Protein AF-A0A950SD90-F1 (afdb_monomer_lite)

Foldseek 3Di:
DPFDQLDWWAAPVRWIWTWTWDQDPVRWIWIWIDTPVDIDTDDTHPDHDPCPVVSSVVSVVVLVPGPGSPPVPPCDDDD

pLDDT: mean 79.07, std 16.63, range [36.38, 93.38]

Structure (mmCIF, N/CA/C/O backbone):
data_AF-A0A950SD90-F1
#
_entry.id   AF-A0A950SD90-F1
#
loop_
_atom_site.group_PDB
_atom_site.id
_atom_site.type_symbol
_atom_site.label_atom_id
_atom_site.label_alt_id
_atom_site.label_comp_id
_atom_site.label_asym_id
_atom_site.label_entity_id
_atom_site.label_seq_id
_atom_site.pdbx_PDB_ins_code
_atom_site.Cartn_x
_atom_site.Cartn_y
_atom_site.Cartn_z
_atom_site.occupancy
_atom_site.B_iso_or_equiv
_atom_site.auth_seq_id
_atom_site.auth_comp_id
_atom_site.auth_asym_id
_atom_site.auth_atom_id
_atom_site.pdbx_PDB_model_num
ATOM 1 N N . MET A 1 1 ? -15.303 -8.231 -0.531 1.00 49.47 1 MET A N 1
ATOM 2 C CA . MET A 1 1 ? -15.383 -6.950 -1.265 1.00 49.47 1 MET A CA 1
ATOM 3 C C . MET A 1 1 ? -14.043 -6.741 -1.951 1.00 49.47 1 MET A C 1
ATOM 5 O O . MET A 1 1 ? -13.041 -6.963 -1.280 1.00 49.47 1 MET A O 1
ATOM 9 N N . PRO A 1 2 ? -13.987 -6.423 -3.254 1.00 54.62 2 PRO A N 1
ATOM 10 C CA . PRO A 1 2 ? -12.721 -6.076 -3.891 1.00 54.62 2 PRO A CA 1
ATOM 11 C C . PRO A 1 2 ? -12.197 -4.784 -3.254 1.00 54.62 2 PRO A C 1
ATOM 13 O O . PRO A 1 2 ? -12.930 -3.799 -3.172 1.00 54.62 2 PRO A O 1
ATOM 16 N N . ASN A 1 3 ? -10.966 -4.806 -2.743 1.00 65.38 3 ASN A N 1
ATOM 17 C CA . ASN A 1 3 ? -10.333 -3.597 -2.222 1.00 65.38 3 ASN A CA 1
ATOM 18 C C . ASN A 1 3 ? -10.031 -2.688 -3.419 1.00 65.38 3 ASN A C 1
ATOM 20 O O . ASN A 1 3 ? -9.344 -3.145 -4.338 1.00 65.38 3 ASN A O 1
ATOM 24 N N . PRO A 1 4 ? -10.550 -1.452 -3.459 1.00 74.38 4 PRO A N 1
ATOM 25 C CA . PRO A 1 4 ? -10.285 -0.564 -4.576 1.00 74.38 4 PRO A CA 1
ATOM 26 C C . PRO A 1 4 ? -8.788 -0.244 -4.620 1.00 74.38 4 PRO A C 1
ATOM 28 O O . PRO A 1 4 ? -8.203 0.219 -3.637 1.00 74.38 4 PRO A O 1
ATOM 31 N N . VAL A 1 5 ? -8.170 -0.513 -5.770 1.00 84.00 5 VAL A N 1
ATOM 32 C CA . VAL A 1 5 ? -6.828 -0.016 -6.082 1.00 84.00 5 VAL A CA 1
ATOM 33 C C . VAL A 1 5 ? -6.946 1.489 -6.268 1.00 84.00 5 VAL A C 1
ATOM 35 O O . VAL A 1 5 ? -7.702 1.948 -7.123 1.00 84.00 5 VAL A O 1
ATOM 38 N N . ILE A 1 6 ? -6.233 2.248 -5.440 1.00 88.06 6 ILE A N 1
ATOM 39 C CA . ILE A 1 6 ? -6.253 3.714 -5.467 1.00 88.06 6 ILE A CA 1
ATOM 40 C C . ILE A 1 6 ? -5.251 4.236 -6.491 1.00 88.06 6 ILE A C 1
ATOM 42 O O . ILE A 1 6 ? -5.539 5.183 -7.219 1.00 88.06 6 ILE A O 1
ATOM 46 N N . ALA A 1 7 ? -4.081 3.607 -6.555 1.00 85.62 7 ALA A N 1
ATOM 47 C CA . ALA A 1 7 ? -3.005 3.989 -7.450 1.00 85.62 7 ALA A CA 1
ATOM 48 C C . ALA A 1 7 ? -2.131 2.776 -7.777 1.00 85.62 7 ALA A C 1
ATOM 50 O O . ALA A 1 7 ? -2.151 1.769 -7.072 1.00 85.62 7 ALA A O 1
ATOM 51 N N . HIS A 1 8 ? -1.365 2.875 -8.857 1.00 88.94 8 HIS A N 1
ATOM 52 C CA . HIS A 1 8 ? -0.368 1.880 -9.226 1.00 88.94 8 HIS A CA 1
ATOM 53 C C . HIS A 1 8 ? 0.892 2.577 -9.728 1.00 88.94 8 HIS A C 1
ATOM 55 O O . HIS A 1 8 ? 0.816 3.667 -10.298 1.00 88.94 8 HIS A O 1
ATOM 61 N N . TYR A 1 9 ? 2.038 1.932 -9.554 1.00 88.38 9 TYR A N 1
ATOM 62 C CA . TYR A 1 9 ? 3.302 2.370 -10.136 1.00 88.38 9 TYR A CA 1
ATOM 63 C C . TYR A 1 9 ? 4.145 1.175 -10.569 1.00 88.38 9 TYR A C 1
ATOM 65 O O . TYR A 1 9 ? 3.812 0.018 -10.298 1.00 88.38 9 TYR A O 1
ATOM 73 N N . GLN A 1 10 ? 5.217 1.463 -11.301 1.00 88.44 10 GLN A N 1
ATOM 74 C CA . GLN A 1 10 ? 6.252 0.490 -11.615 1.00 88.44 10 GLN A CA 1
ATOM 75 C C . GLN A 1 10 ? 7.540 0.927 -10.936 1.00 88.44 10 GLN A C 1
ATOM 77 O O . GLN A 1 10 ? 7.912 2.097 -11.022 1.00 88.44 10 GLN A O 1
ATOM 82 N N . ASP A 1 11 ? 8.194 0.004 -10.244 1.00 84.62 11 ASP A N 1
ATOM 83 C CA . ASP A 1 11 ? 9.508 0.272 -9.674 1.00 84.62 11 ASP A CA 1
ATOM 84 C C . ASP A 1 11 ? 10.593 0.301 -10.770 1.00 84.62 11 ASP A C 1
ATOM 86 O O . ASP A 1 11 ? 10.348 0.010 -11.946 1.00 84.62 11 ASP A O 1
ATOM 90 N N . ALA A 1 12 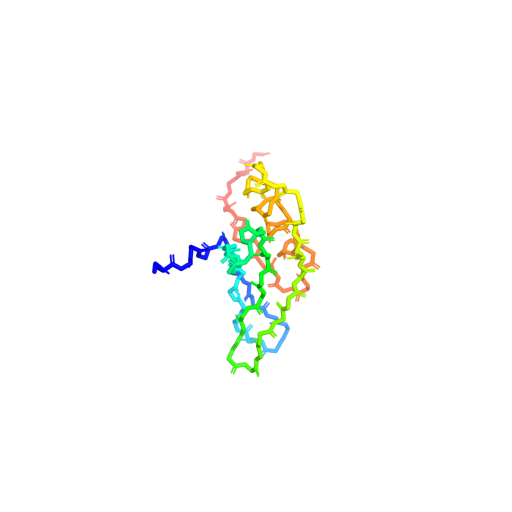? 11.825 0.641 -10.389 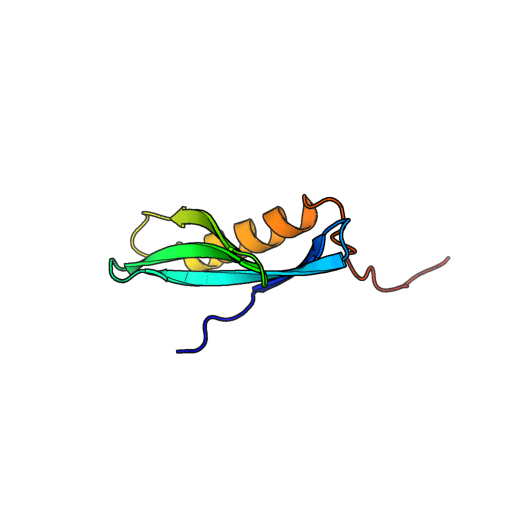1.00 84.12 12 ALA A N 1
ATOM 91 C CA . ALA A 1 12 ? 12.963 0.668 -11.311 1.00 84.12 12 ALA A CA 1
ATOM 92 C C . ALA A 1 12 ? 13.302 -0.705 -11.932 1.00 84.12 12 ALA A C 1
ATOM 94 O O . ALA A 1 12 ? 13.985 -0.760 -12.954 1.00 84.12 12 ALA A O 1
ATOM 95 N N . SER A 1 13 ? 12.815 -1.801 -11.343 1.00 85.31 13 SER A N 1
ATOM 96 C CA . SER A 1 13 ? 12.976 -3.169 -11.849 1.00 85.31 13 SER A CA 1
ATOM 97 C C . SER A 1 13 ? 11.850 -3.573 -12.813 1.00 85.31 13 SER A C 1
ATOM 99 O O . SER A 1 13 ? 11.862 -4.685 -13.340 1.00 85.31 13 SER A O 1
ATOM 101 N N . GLY A 1 14 ? 10.871 -2.691 -13.052 1.00 86.25 14 GLY A N 1
ATOM 102 C CA . GLY A 1 14 ? 9.693 -2.955 -13.876 1.00 86.25 14 GLY A CA 1
ATOM 103 C C . GLY A 1 14 ? 8.603 -3.764 -13.167 1.00 86.25 14 GLY A C 1
ATOM 104 O O . GLY A 1 14 ? 7.641 -4.187 -13.813 1.00 86.25 14 GLY A O 1
ATOM 105 N N . VAL A 1 15 ? 8.719 -3.986 -11.854 1.00 89.56 15 VAL A N 1
ATOM 106 C CA . VAL A 1 15 ? 7.693 -4.674 -11.068 1.00 89.56 15 VAL A CA 1
ATOM 107 C C . VAL A 1 15 ? 6.520 -3.731 -10.863 1.00 89.56 15 VAL A C 1
ATOM 109 O O . VAL A 1 15 ? 6.687 -2.571 -10.490 1.00 89.56 15 VAL A O 1
ATOM 112 N N . ARG A 1 16 ? 5.310 -4.235 -11.109 1.00 90.00 16 ARG A N 1
ATOM 113 C CA . ARG A 1 16 ? 4.078 -3.498 -10.842 1.00 90.00 16 ARG A CA 1
ATOM 114 C C . ARG A 1 16 ? 3.713 -3.585 -9.364 1.00 90.00 16 ARG A C 1
ATOM 116 O O . ARG A 1 16 ? 3.658 -4.676 -8.797 1.00 90.00 16 ARG A O 1
ATOM 123 N N . HIS A 1 17 ? 3.392 -2.426 -8.815 1.00 91.81 17 HIS A N 1
ATOM 124 C CA . HIS A 1 17 ? 2.912 -2.221 -7.462 1.00 91.81 17 HIS A CA 1
ATOM 125 C C . HIS A 1 17 ? 1.509 -1.616 -7.516 1.00 91.81 17 HIS A C 1
ATOM 127 O O . HIS A 1 17 ? 1.300 -0.583 -8.156 1.00 91.81 17 HIS A O 1
ATOM 133 N N . ASP A 1 18 ? 0.547 -2.276 -6.879 1.00 92.50 18 ASP A N 1
ATOM 134 C CA . ASP A 1 18 ? -0.821 -1.801 -6.717 1.00 92.50 18 ASP A CA 1
ATOM 135 C C . ASP A 1 18 ? -1.014 -1.348 -5.265 1.00 92.50 18 ASP A C 1
ATOM 137 O O . ASP A 1 18 ? -0.932 -2.142 -4.324 1.00 92.50 18 ASP A O 1
ATOM 141 N N . VAL A 1 19 ? -1.309 -0.063 -5.083 1.00 91.25 19 VAL A N 1
ATOM 142 C CA . VAL A 1 19 ? -1.568 0.525 -3.770 1.00 91.25 19 VAL A CA 1
ATOM 143 C C . VAL A 1 19 ? -3.067 0.520 -3.512 1.00 91.25 19 VAL A C 1
ATOM 145 O O . VAL A 1 19 ? -3.859 1.126 -4.244 1.00 91.25 19 VAL A O 1
ATOM 148 N N . VAL A 1 20 ? -3.466 -0.181 -2.456 1.00 92.62 20 VAL A N 1
ATOM 149 C CA . VAL A 1 20 ? -4.864 -0.378 -2.069 1.00 92.62 20 VAL A CA 1
ATOM 150 C C . VAL A 1 20 ? -5.141 0.232 -0.705 1.00 92.62 20 VAL A C 1
ATOM 152 O O . VAL A 1 20 ? -4.310 0.187 0.202 1.00 92.62 20 VAL A O 1
ATOM 155 N N . VAL A 1 21 ? -6.363 0.731 -0.543 1.00 90.56 21 VAL A N 1
ATOM 156 C CA . VAL A 1 21 ? -6.912 1.097 0.763 1.00 90.56 21 VAL A CA 1
ATOM 157 C C . VAL A 1 21 ? -7.922 0.032 1.163 1.00 90.56 21 VAL A C 1
ATOM 159 O O . VAL A 1 21 ? -8.861 -0.268 0.423 1.00 90.56 21 VAL A O 1
ATOM 162 N N . ARG A 1 22 ? -7.723 -0.573 2.334 1.00 89.19 22 ARG A N 1
ATOM 163 C CA . ARG A 1 22 ? -8.588 -1.640 2.850 1.00 89.19 22 ARG A CA 1
ATOM 164 C C . ARG A 1 22 ? -8.936 -1.421 4.311 1.00 89.19 22 ARG A C 1
ATOM 166 O O . ARG A 1 22 ? -8.151 -0.858 5.066 1.00 89.19 22 ARG A O 1
ATOM 173 N N . LYS A 1 23 ? -10.102 -1.917 4.720 1.00 87.25 23 LYS A N 1
ATOM 174 C CA . LYS A 1 23 ? -10.504 -1.934 6.128 1.00 87.25 23 LYS A CA 1
ATOM 175 C C . LYS A 1 23 ? -10.030 -3.237 6.771 1.00 87.25 23 LYS A C 1
ATOM 177 O O . LYS A 1 23 ? -10.251 -4.321 6.231 1.00 87.25 23 LYS A O 1
ATOM 182 N N . THR A 1 24 ? -9.345 -3.137 7.900 1.00 85.00 24 THR A N 1
ATOM 183 C CA . THR A 1 24 ? -8.913 -4.288 8.699 1.00 85.00 24 THR A CA 1
ATOM 184 C C . THR A 1 24 ? -10.105 -4.921 9.423 1.00 85.00 24 THR A C 1
ATOM 186 O O . THR A 1 24 ? -11.170 -4.315 9.553 1.00 85.00 24 THR A O 1
ATOM 189 N N . ARG A 1 25 ? -9.922 -6.134 9.966 1.00 83.62 25 ARG A N 1
ATOM 190 C CA . ARG A 1 25 ? -10.951 -6.809 10.782 1.00 83.62 25 ARG A CA 1
ATOM 191 C C . ARG A 1 25 ? -11.327 -6.018 12.042 1.00 83.62 25 ARG A C 1
ATOM 193 O O . ARG A 1 25 ? -12.446 -6.152 12.519 1.00 83.62 25 ARG A O 1
ATOM 200 N N . ALA A 1 26 ? -10.410 -5.196 12.550 1.00 82.44 26 ALA A N 1
ATOM 201 C CA . ALA A 1 26 ? -10.633 -4.323 13.699 1.00 82.44 26 ALA A CA 1
ATOM 202 C C . ALA A 1 26 ? -11.373 -3.020 13.340 1.00 82.44 26 ALA A C 1
ATOM 204 O O . ALA A 1 26 ? -11.665 -2.226 14.222 1.00 82.44 26 ALA A O 1
ATOM 205 N N . GLY A 1 27 ? -11.665 -2.778 12.057 1.00 82.38 27 GLY A N 1
ATOM 206 C CA . GLY A 1 27 ? -12.334 -1.562 11.599 1.00 82.38 27 GLY A CA 1
ATOM 207 C C . GLY A 1 27 ? -11.396 -0.399 11.258 1.00 82.38 27 GLY A C 1
ATOM 208 O O . GLY A 1 27 ? -11.867 0.589 10.707 1.00 82.38 27 GLY A O 1
ATOM 209 N N . ALA A 1 28 ? -10.088 -0.532 11.488 1.00 86.19 28 ALA A N 1
ATOM 210 C CA . ALA A 1 28 ? -9.084 0.455 11.084 1.00 86.19 28 ALA A CA 1
ATOM 211 C C . ALA A 1 28 ? -8.877 0.474 9.560 1.00 86.19 28 ALA A C 1
ATOM 213 O O . ALA A 1 28 ? -8.948 -0.581 8.918 1.00 86.19 28 ALA A O 1
ATOM 214 N N . TRP A 1 29 ? -8.583 1.642 8.988 1.00 89.44 29 TRP A N 1
ATOM 215 C CA . TRP A 1 29 ? -8.184 1.767 7.583 1.00 89.44 29 TRP A CA 1
ATOM 216 C C . TRP A 1 29 ? -6.692 1.493 7.423 1.00 89.44 29 TRP A C 1
ATOM 218 O O . TRP A 1 29 ? -5.889 1.864 8.269 1.00 89.44 29 TRP A O 1
ATOM 228 N N . GLN A 1 30 ? -6.315 0.820 6.343 1.00 91.00 30 GLN A N 1
ATOM 229 C CA . GLN A 1 30 ? -4.937 0.435 6.077 1.00 91.00 30 GLN A CA 1
ATOM 230 C C . GLN A 1 30 ? -4.587 0.686 4.615 1.00 91.00 30 GLN A C 1
ATOM 232 O O . GLN A 1 30 ? -5.335 0.289 3.716 1.00 91.00 30 GLN A O 1
ATOM 237 N N . VAL A 1 31 ? -3.422 1.290 4.402 1.00 91.88 31 VAL A N 1
ATOM 238 C CA . VAL A 1 31 ? -2.783 1.437 3.096 1.00 91.88 31 VAL A CA 1
ATOM 239 C C . VAL A 1 31 ? -1.798 0.286 2.922 1.00 91.88 31 VAL A C 1
ATOM 241 O O . VAL A 1 31 ? -0.928 0.065 3.768 1.00 91.88 31 VAL A O 1
ATOM 244 N N . ALA A 1 32 ? -1.947 -0.472 1.841 1.00 93.38 32 ALA A N 1
ATOM 245 C CA . ALA A 1 32 ? -1.054 -1.575 1.514 1.00 93.38 32 ALA A CA 1
ATOM 246 C C . ALA A 1 32 ? -0.546 -1.443 0.081 1.00 93.38 32 ALA A C 1
ATOM 248 O O . ALA A 1 32 ? -1.323 -1.181 -0.834 1.00 93.38 32 ALA A O 1
ATOM 249 N N . ASP A 1 33 ? 0.748 -1.670 -0.092 1.00 92.38 33 ASP A N 1
ATOM 250 C CA . ASP A 1 33 ? 1.406 -1.821 -1.380 1.00 92.38 33 ASP A CA 1
ATOM 251 C C . ASP A 1 33 ? 1.531 -3.314 -1.704 1.00 92.38 33 ASP A C 1
ATOM 253 O O . ASP A 1 33 ? 2.087 -4.095 -0.923 1.00 92.38 33 ASP A O 1
ATOM 257 N N . ILE A 1 34 ? 0.963 -3.726 -2.832 1.00 93.38 34 ILE A N 1
ATOM 258 C CA . ILE A 1 34 ? 0.907 -5.117 -3.264 1.00 93.38 34 ILE A CA 1
ATOM 259 C C . ILE A 1 34 ? 1.655 -5.246 -4.584 1.00 93.38 34 ILE A C 1
ATOM 261 O O . ILE A 1 34 ? 1.248 -4.689 -5.601 1.00 93.38 34 ILE A O 1
ATOM 265 N N . SER A 1 35 ? 2.700 -6.064 -4.588 1.00 91.31 35 SER A N 1
ATOM 266 C CA . SER A 1 35 ? 3.365 -6.517 -5.804 1.00 91.31 35 SER A CA 1
ATOM 267 C C . SER A 1 35 ? 3.317 -8.036 -5.916 1.00 91.31 35 SER A C 1
ATOM 269 O O . SER A 1 35 ? 2.917 -8.748 -4.991 1.00 91.31 35 SER A O 1
ATOM 271 N N . VAL A 1 36 ? 3.769 -8.554 -7.057 1.00 89.69 36 VAL A N 1
ATOM 272 C CA . VAL A 1 36 ? 3.908 -10.004 -7.276 1.00 89.69 36 VAL A CA 1
ATOM 273 C C . VAL A 1 36 ? 4.876 -10.663 -6.289 1.00 89.69 36 VAL A C 1
ATOM 275 O O . VAL A 1 36 ? 4.778 -11.862 -6.049 1.00 89.69 36 VAL A O 1
ATOM 278 N N . ALA A 1 37 ? 5.811 -9.893 -5.724 1.00 88.56 37 ALA A N 1
ATOM 279 C CA . ALA A 1 37 ? 6.834 -10.405 -4.821 1.00 88.56 37 ALA A 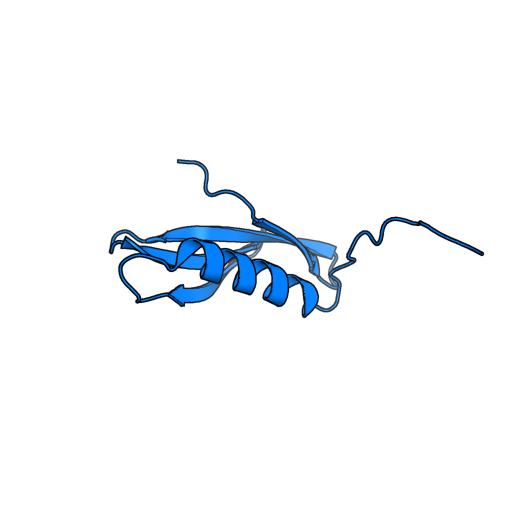CA 1
ATOM 280 C C . ALA A 1 37 ? 6.400 -10.355 -3.351 1.00 88.56 37 ALA A C 1
ATOM 282 O O . ALA A 1 37 ? 6.767 -11.236 -2.574 1.00 88.56 37 ALA A O 1
ATOM 283 N N . LYS A 1 38 ? 5.664 -9.312 -2.945 1.00 90.38 38 LYS A N 1
ATOM 284 C CA . LYS A 1 38 ? 5.306 -9.097 -1.539 1.00 90.38 38 LYS A CA 1
ATOM 285 C C . LYS A 1 38 ? 4.119 -8.156 -1.362 1.00 90.38 38 LYS A C 1
ATOM 287 O O . LYS A 1 38 ? 3.801 -7.346 -2.224 1.00 90.38 38 LYS A O 1
ATOM 292 N N . THR A 1 39 ? 3.517 -8.223 -0.179 1.00 92.69 39 THR A N 1
ATOM 293 C CA . THR A 1 39 ? 2.619 -7.186 0.339 1.00 92.69 39 THR A CA 1
ATOM 294 C C . THR A 1 39 ? 3.323 -6.429 1.458 1.00 92.69 39 THR A C 1
ATOM 296 O O . THR A 1 39 ? 3.799 -7.045 2.410 1.00 92.69 39 THR A O 1
ATOM 299 N N . THR A 1 40 ? 3.361 -5.104 1.355 1.00 92.69 40 THR A N 1
ATOM 300 C CA . THR A 1 40 ? 3.939 -4.206 2.358 1.00 92.69 40 THR A CA 1
ATOM 301 C C . THR A 1 40 ? 2.833 -3.332 2.935 1.00 92.69 40 THR A C 1
ATOM 303 O O . THR A 1 40 ? 2.049 -2.744 2.193 1.00 92.69 40 THR A O 1
ATOM 306 N N . ILE A 1 41 ? 2.739 -3.255 4.262 1.00 93.06 41 ILE A N 1
ATOM 307 C CA . ILE A 1 41 ? 1.826 -2.313 4.913 1.00 93.06 41 ILE A CA 1
ATOM 308 C C . ILE A 1 41 ? 2.532 -0.968 4.996 1.00 93.06 41 ILE A C 1
ATOM 310 O O . ILE A 1 41 ? 3.612 -0.893 5.574 1.00 93.06 41 ILE A O 1
ATOM 314 N N . ILE A 1 42 ? 1.925 0.055 4.401 1.00 90.88 42 ILE A N 1
ATOM 315 C CA . ILE A 1 42 ? 2.473 1.412 4.390 1.00 90.88 42 ILE A CA 1
ATOM 316 C C . ILE A 1 42 ? 2.024 2.154 5.641 1.00 90.88 42 ILE A C 1
ATOM 318 O O . ILE A 1 42 ? 2.855 2.671 6.372 1.00 90.88 42 ILE A O 1
ATOM 322 N N . GLU A 1 43 ? 0.718 2.145 5.912 1.00 90.19 43 GLU A N 1
ATOM 323 C CA . GLU A 1 43 ? 0.139 2.871 7.042 1.00 90.19 43 GLU A CA 1
ATOM 324 C C . GLU A 1 43 ? -1.119 2.166 7.558 1.00 90.19 43 GLU A C 1
ATOM 326 O O . GLU A 1 43 ? -1.863 1.553 6.785 1.00 90.19 43 GLU A O 1
ATOM 331 N N . THR A 1 44 ? -1.367 2.242 8.867 1.00 90.44 44 THR A N 1
ATOM 332 C CA . THR A 1 44 ? -2.596 1.761 9.508 1.00 90.44 44 THR A CA 1
ATOM 333 C C . THR A 1 44 ? -3.194 2.864 10.373 1.00 90.44 44 THR A C 1
ATOM 335 O O . THR A 1 44 ? -2.721 3.147 11.469 1.00 90.44 44 THR A O 1
ATOM 338 N N . LEU A 1 45 ? -4.303 3.429 9.908 1.00 88.06 45 LEU A N 1
ATOM 339 C CA . LEU A 1 45 ? -5.021 4.491 10.589 1.00 88.06 45 LEU A CA 1
ATOM 340 C C . LEU A 1 45 ? -5.862 3.891 11.714 1.00 88.06 45 LEU A C 1
ATOM 342 O O . LEU A 1 45 ? -6.853 3.196 11.474 1.00 88.06 45 LEU A O 1
ATOM 346 N N . THR A 1 46 ? -5.459 4.168 12.949 1.00 80.19 46 THR A N 1
ATOM 347 C CA . THR A 1 46 ? -6.111 3.684 14.174 1.00 80.19 46 THR A CA 1
ATOM 348 C C . THR A 1 46 ? -7.317 4.533 14.601 1.00 80.19 46 THR A C 1
ATOM 350 O O . THR A 1 46 ? -8.024 4.151 15.532 1.00 80.19 46 THR A O 1
ATOM 353 N N . GLY A 1 47 ? -7.587 5.650 13.910 1.00 68.19 47 GLY A N 1
ATOM 354 C CA . GLY A 1 47 ? -8.761 6.506 14.118 1.00 68.19 47 GLY A CA 1
ATOM 355 C C . GLY A 1 47 ? -10.060 5.857 13.626 1.00 68.19 47 GLY A C 1
ATOM 356 O O . GLY A 1 47 ? -10.109 5.291 12.533 1.00 68.19 47 GLY A O 1
ATOM 357 N N . VAL A 1 48 ? -11.111 5.915 14.449 1.00 60.41 48 VAL A N 1
ATOM 358 C CA . VAL A 1 48 ? -12.254 4.987 14.373 1.00 60.41 48 VAL A CA 1
ATOM 359 C C . VAL A 1 48 ? -13.254 5.308 13.250 1.00 60.41 48 VAL A C 1
ATOM 361 O O . VAL A 1 48 ? -13.872 4.377 12.735 1.00 60.41 48 VAL A O 1
ATOM 364 N N . ASP A 1 49 ? -13.366 6.555 12.775 1.00 60.25 49 ASP A N 1
ATOM 365 C CA . ASP A 1 49 ? -14.544 6.933 11.970 1.00 60.25 49 ASP A CA 1
ATOM 366 C C . ASP A 1 49 ? -14.267 7.587 10.600 1.00 60.25 49 ASP A C 1
ATOM 368 O O . ASP A 1 49 ? -15.032 7.358 9.663 1.00 60.25 49 ASP A O 1
ATOM 372 N N . GLU A 1 50 ? -13.150 8.298 10.400 1.00 64.25 50 GLU A N 1
ATOM 373 C CA . GLU A 1 50 ? -12.971 9.150 9.200 1.00 64.25 50 GLU A CA 1
ATOM 374 C C . GLU A 1 50 ? -11.680 8.899 8.402 1.00 64.25 50 GLU A C 1
ATOM 376 O O . GLU A 1 50 ? -11.330 9.663 7.509 1.00 64.25 50 GLU A O 1
ATOM 381 N N . GLY A 1 51 ? -10.989 7.782 8.636 1.00 81.69 51 GLY A N 1
ATOM 382 C CA . GLY A 1 51 ? -9.674 7.539 8.026 1.00 81.69 51 GLY A CA 1
ATOM 383 C C . GLY A 1 51 ? -9.671 7.189 6.529 1.00 81.69 51 GLY A C 1
ATOM 384 O O . GLY A 1 51 ? -8.603 7.033 5.952 1.00 81.69 51 GLY A O 1
ATOM 385 N N . ARG A 1 52 ? -10.815 7.015 5.849 1.00 82.38 52 ARG A N 1
ATOM 386 C CA . ARG A 1 52 ? -10.782 6.590 4.432 1.00 82.38 52 ARG A CA 1
ATOM 387 C C . ARG A 1 52 ? -10.206 7.668 3.501 1.00 82.38 52 ARG A C 1
ATOM 389 O O . ARG A 1 52 ? -9.287 7.333 2.757 1.00 82.38 52 ARG A O 1
ATOM 396 N N . PRO A 1 53 ? -10.707 8.920 3.494 1.00 86.81 53 PRO A N 1
ATOM 397 C CA . PRO A 1 53 ? -10.152 9.967 2.635 1.00 86.81 53 PRO A CA 1
ATOM 398 C C . PRO A 1 53 ? -8.674 10.238 2.934 1.00 86.81 53 PRO A C 1
ATOM 400 O O . PRO A 1 53 ? -7.898 10.478 2.011 1.00 86.81 53 PRO A O 1
ATOM 403 N N . GLU A 1 54 ? -8.283 10.132 4.205 1.00 87.56 54 GLU A N 1
ATOM 404 C CA . GLU A 1 54 ? -6.897 10.252 4.660 1.00 87.56 54 GLU A CA 1
ATOM 405 C C . GLU A 1 54 ? -6.026 9.097 4.144 1.00 87.56 54 GLU A C 1
ATOM 407 O O . GLU A 1 54 ? -5.010 9.335 3.499 1.00 87.56 54 GLU A O 1
ATOM 412 N N . ALA A 1 55 ? -6.463 7.844 4.305 1.00 88.56 55 ALA A N 1
ATOM 413 C CA . ALA A 1 55 ? -5.768 6.674 3.768 1.00 88.56 55 ALA A CA 1
ATOM 414 C C . ALA A 1 55 ? -5.605 6.750 2.241 1.00 88.56 55 ALA A C 1
ATOM 416 O O . ALA A 1 55 ? -4.571 6.367 1.698 1.00 88.56 55 ALA A O 1
ATOM 417 N N . GLU A 1 56 ? -6.611 7.263 1.531 1.00 88.25 56 GLU A N 1
ATOM 418 C CA . GLU A 1 56 ? -6.520 7.494 0.090 1.00 88.25 56 GLU A CA 1
ATOM 419 C C . GLU A 1 56 ? -5.540 8.624 -0.265 1.00 88.25 56 GLU A C 1
ATOM 421 O O . GLU A 1 56 ? -4.863 8.537 -1.291 1.00 88.25 56 GLU A O 1
ATOM 426 N N . ALA A 1 57 ? -5.448 9.679 0.551 1.00 89.56 57 ALA A N 1
ATOM 427 C CA . ALA A 1 57 ? -4.460 10.740 0.370 1.00 89.56 57 ALA A CA 1
ATOM 428 C C . ALA A 1 57 ? -3.035 10.203 0.560 1.00 89.56 57 ALA A C 1
ATOM 430 O O . ALA A 1 57 ? -2.212 10.377 -0.338 1.00 89.56 57 ALA A O 1
ATOM 431 N N . ILE A 1 58 ? -2.802 9.448 1.637 1.00 89.31 58 ILE A N 1
ATOM 432 C CA . ILE A 1 58 ? -1.526 8.780 1.929 1.00 89.31 58 ILE A CA 1
ATOM 433 C C . ILE A 1 58 ? -1.146 7.826 0.794 1.00 89.31 58 ILE A C 1
ATOM 435 O O . ILE A 1 58 ? -0.017 7.843 0.321 1.00 89.31 58 ILE A O 1
ATOM 439 N N . ALA A 1 59 ? -2.092 7.028 0.289 1.00 89.06 59 ALA A N 1
ATOM 440 C CA . ALA A 1 59 ? -1.842 6.129 -0.838 1.00 89.06 59 ALA A CA 1
ATOM 441 C C . ALA A 1 59 ? -1.383 6.878 -2.103 1.00 89.06 59 ALA A C 1
ATOM 443 O O . ALA A 1 59 ? -0.486 6.416 -2.809 1.00 89.06 59 ALA A O 1
ATOM 444 N N . ARG A 1 60 ? -1.996 8.031 -2.406 1.00 88.19 60 ARG A N 1
ATOM 445 C CA . ARG A 1 60 ? -1.630 8.859 -3.568 1.00 88.19 60 ARG A CA 1
ATOM 446 C C . ARG A 1 60 ? -0.267 9.522 -3.395 1.00 88.19 60 ARG A C 1
ATOM 448 O O . ARG A 1 60 ? 0.501 9.565 -4.353 1.00 88.19 60 ARG A O 1
ATOM 455 N N . GLU A 1 61 ? 0.017 10.037 -2.206 1.00 89.50 61 GLU A N 1
ATOM 456 C CA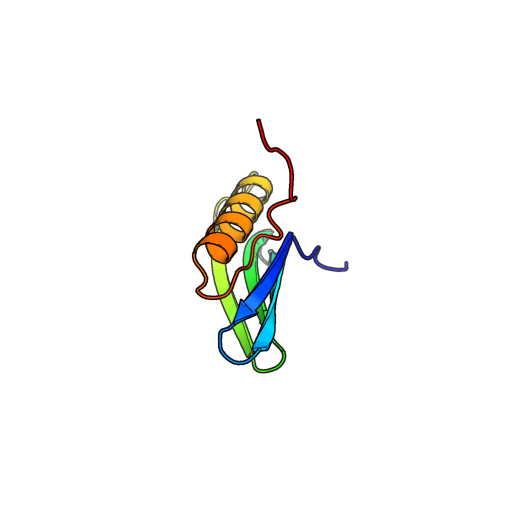 . GLU A 1 61 ? 1.305 10.646 -1.870 1.00 89.50 61 GLU A CA 1
ATOM 457 C C . GLU A 1 61 ? 2.432 9.616 -1.909 1.00 89.50 61 GLU A C 1
ATOM 459 O O . GLU A 1 61 ? 3.408 9.818 -2.625 1.00 89.50 61 GLU A O 1
ATOM 464 N N . TYR A 1 62 ? 2.221 8.451 -1.289 1.00 88.25 62 TYR A N 1
ATOM 465 C CA . TYR A 1 62 ? 3.169 7.342 -1.305 1.00 88.25 62 TYR A CA 1
ATOM 466 C C . TYR A 1 62 ? 3.612 6.988 -2.722 1.00 88.25 62 TYR A C 1
ATOM 468 O O . TYR A 1 62 ? 4.803 6.833 -2.962 1.00 88.25 62 TYR A O 1
ATOM 476 N N . VAL A 1 63 ? 2.67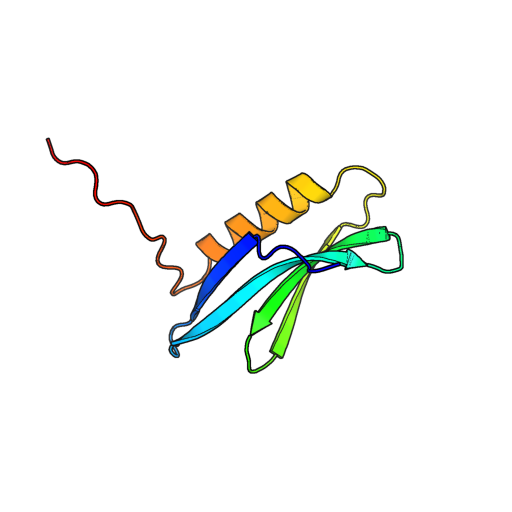1 6.893 -3.672 1.00 87.94 63 VAL A N 1
ATOM 477 C CA . VAL A 1 63 ? 3.005 6.614 -5.074 1.00 87.94 63 VAL A CA 1
ATOM 478 C C . VAL A 1 63 ? 3.827 7.740 -5.692 1.00 87.94 63 VAL A C 1
ATOM 480 O O . VAL A 1 63 ? 4.798 7.443 -6.374 1.00 87.94 63 VAL A O 1
ATOM 483 N N . ARG A 1 64 ? 3.495 9.014 -5.451 1.00 86.25 64 ARG A N 1
ATOM 484 C CA . ARG A 1 64 ? 4.253 10.158 -5.997 1.00 86.25 64 ARG A CA 1
ATOM 485 C C . ARG A 1 64 ? 5.711 10.180 -5.547 1.00 86.25 64 ARG A C 1
ATOM 487 O O . ARG A 1 64 ? 6.562 10.648 -6.296 1.00 86.25 64 ARG A O 1
ATOM 494 N N . GLU A 1 65 ? 5.993 9.665 -4.358 1.00 87.12 65 GLU A N 1
ATOM 495 C CA . GLU A 1 65 ? 7.347 9.586 -3.810 1.00 87.12 65 GLU A CA 1
ATOM 496 C C . GLU A 1 65 ? 8.165 8.410 -4.368 1.00 87.12 65 GLU A C 1
ATOM 498 O O . GLU A 1 65 ? 9.383 8.370 -4.182 1.00 87.12 65 GLU A O 1
ATOM 503 N N . GLN A 1 66 ? 7.543 7.455 -5.076 1.00 86.81 66 GLN A N 1
ATOM 504 C CA . GLN A 1 66 ? 8.266 6.282 -5.563 1.00 86.81 66 GLN A CA 1
ATOM 505 C C . GLN A 1 66 ? 9.135 6.596 -6.787 1.00 86.81 66 GLN A C 1
AT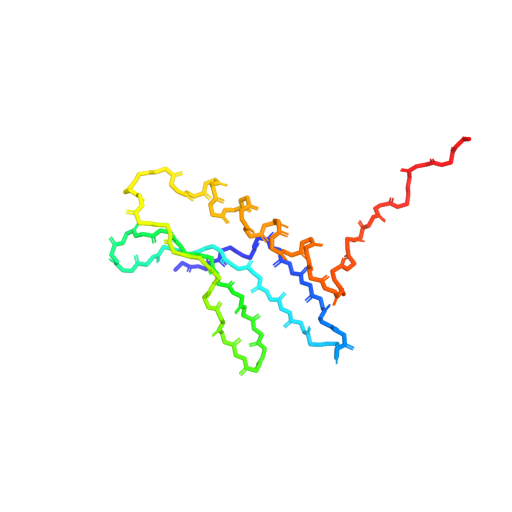OM 507 O O . GLN A 1 66 ? 8.635 7.094 -7.804 1.00 86.81 66 GLN A O 1
ATOM 512 N N . PRO A 1 67 ? 10.426 6.216 -6.764 1.00 66.62 67 PRO A N 1
ATOM 513 C CA . PRO A 1 67 ? 11.300 6.334 -7.920 1.00 66.62 67 PRO A CA 1
ATOM 514 C C . PRO A 1 67 ? 10.828 5.361 -9.009 1.00 66.62 67 PRO A C 1
ATOM 516 O O . PRO A 1 67 ? 11.068 4.158 -8.942 1.00 66.62 67 PRO A O 1
ATOM 519 N N . GLY A 1 68 ? 10.116 5.886 -10.008 1.00 61.53 68 GLY A N 1
ATOM 520 C CA . GLY A 1 68 ? 9.490 5.089 -11.071 1.00 61.53 68 GLY A CA 1
ATOM 521 C C . GLY A 1 68 ? 7.980 5.282 -11.199 1.00 61.53 68 GLY A C 1
ATOM 522 O O . GLY A 1 68 ? 7.401 4.869 -12.208 1.00 61.53 68 GLY A O 1
ATOM 523 N N . ALA A 1 69 ? 7.345 5.996 -10.263 1.00 56.38 69 ALA A N 1
ATOM 524 C CA . ALA A 1 69 ? 6.001 6.520 -10.449 1.00 56.38 69 ALA A CA 1
ATOM 525 C C . ALA A 1 69 ? 6.009 7.577 -11.552 1.00 56.38 69 ALA A C 1
ATOM 527 O O . ALA A 1 69 ? 6.048 8.785 -11.333 1.00 56.38 69 ALA A O 1
ATOM 528 N N . ARG A 1 70 ? 5.974 7.102 -12.796 1.00 54.06 70 ARG A N 1
ATOM 529 C CA . ARG A 1 70 ? 5.513 7.904 -13.911 1.00 54.06 70 ARG A CA 1
ATOM 530 C C . ARG A 1 70 ? 4.053 8.202 -13.617 1.00 54.06 70 ARG A C 1
ATOM 532 O O . ARG A 1 70 ? 3.171 7.422 -13.972 1.00 54.06 70 ARG A O 1
ATOM 539 N N . GLU A 1 71 ? 3.800 9.349 -12.995 1.00 46.75 71 GLU A N 1
ATOM 540 C CA . GLU A 1 71 ? 2.585 10.084 -13.292 1.00 46.75 71 GLU A CA 1
ATOM 541 C C . GLU A 1 71 ? 2.504 10.068 -14.818 1.00 46.75 71 GLU A C 1
ATOM 543 O O . GLU A 1 71 ? 3.425 10.523 -15.506 1.00 46.75 71 GLU A O 1
ATOM 548 N N . LYS A 1 72 ? 1.468 9.445 -15.387 1.00 42.09 72 LYS A N 1
ATOM 549 C CA . LYS A 1 72 ? 1.113 9.780 -16.759 1.00 42.09 72 LYS A CA 1
ATOM 550 C C . LYS A 1 72 ? 0.667 11.235 -16.703 1.00 42.09 72 LYS A C 1
ATOM 552 O O . LYS A 1 72 ? -0.525 11.509 -16.635 1.00 42.09 72 LYS A O 1
ATOM 557 N N . ALA A 1 73 ? 1.638 12.147 -16.674 1.00 41.47 73 ALA A N 1
ATOM 558 C CA . ALA A 1 73 ? 1.438 13.545 -16.947 1.00 41.47 73 ALA A CA 1
ATOM 559 C C . ALA A 1 73 ? 0.734 13.564 -18.299 1.00 41.47 73 ALA A C 1
ATOM 561 O O . ALA A 1 73 ? 1.279 13.107 -19.310 1.00 41.47 73 ALA A O 1
ATOM 562 N N . ALA A 1 74 ? -0.531 13.969 -18.290 1.00 37.16 74 ALA A N 1
ATOM 563 C CA . ALA A 1 74 ? -1.240 14.241 -19.519 1.00 37.16 74 ALA A CA 1
ATOM 564 C C . ALA A 1 74 ? -0.378 15.225 -20.332 1.00 37.16 74 ALA A C 1
ATOM 566 O O . ALA A 1 74 ? 0.066 16.233 -19.777 1.00 37.16 74 ALA A O 1
ATOM 567 N N . PRO A 1 75 ? -0.091 14.968 -21.620 1.00 42.56 75 PRO A N 1
ATOM 568 C CA . PRO A 1 75 ? 0.563 15.967 -22.442 1.00 42.56 75 PRO A CA 1
ATOM 569 C C . PRO A 1 75 ? -0.475 17.050 -22.760 1.00 42.56 75 PRO A C 1
ATOM 571 O O . PRO A 1 75 ? -1.326 16.873 -23.626 1.00 42.56 75 PRO A O 1
ATOM 574 N N . GLY A 1 76 ? -0.433 18.165 -22.035 1.00 44.53 76 GLY A N 1
ATOM 575 C CA . GLY A 1 76 ? -1.272 19.336 -22.291 1.00 44.53 76 GLY A CA 1
ATOM 576 C C . GLY A 1 76 ? -0.909 20.471 -21.329 1.00 44.53 76 GLY A C 1
ATOM 577 O O . GLY A 1 76 ? -1.114 20.331 -20.137 1.00 44.53 76 GLY A O 1
ATOM 578 N N . GLY A 1 77 ? -0.353 21.604 -21.740 1.00 36.38 77 GLY A N 1
ATOM 579 C CA . GLY A 1 77 ? -0.271 22.134 -23.083 1.00 36.38 77 GLY A CA 1
ATOM 580 C C . GLY A 1 77 ? 0.858 23.143 -23.223 1.00 36.38 77 GLY A C 1
ATOM 581 O O . GLY A 1 77 ? 1.314 23.782 -22.280 1.00 36.38 77 GLY A O 1
ATOM 582 N N . ARG A 1 78 ? 1.302 23.216 -24.466 1.00 46.06 78 ARG A N 1
ATOM 583 C CA . ARG A 1 78 ? 2.186 24.218 -25.026 1.00 46.06 78 ARG A CA 1
ATOM 584 C C . ARG A 1 78 ? 1.405 25.527 -25.167 1.00 46.06 78 ARG A C 1
ATOM 586 O O . ARG A 1 78 ? 0.314 25.502 -25.735 1.00 46.06 78 ARG A O 1
ATOM 593 N N . ALA A 1 79 ? 1.999 26.630 -24.740 1.00 49.00 79 ALA A N 1
ATOM 594 C CA . ALA A 1 79 ? 1.964 27.899 -25.458 1.00 49.00 79 ALA A CA 1
ATOM 595 C C . ALA A 1 79 ? 3.271 28.629 -25.150 1.00 49.00 79 ALA A C 1
ATOM 597 O O . ALA A 1 79 ? 3.538 28.840 -23.948 1.00 49.00 79 ALA A O 1
#

Secondary structure (DSSP, 8-state):
-PPPEEEEEE-TT--EEEEEEEE-TTS-EEEEEEESS-EEEEEEE--SSSHHHHHHHHHHHHHHTSTT-----------

Sequence (79 aa):
MPNPVIAHYQDASGVRHDVVVRKTRAGAWQVADISVAKTTIIETLTGVDEGRPEAEAIAREYVREQPGAREKAAPGGRA

Radius of gyration: 14.17 Å; chains: 1; bounding box: 28×38×40 Å